Protein AF-A0A3N0WXU0-F1 (afdb_monomer_lite)

Foldseek 3Di:
DQVVCVVVVHSVLVVLLVLLLCLLVLQDPDDLVLRLVLSVVVLVLQLVLLLLLLVQLPDPVSNVVSLVVQLVSQCVSQVVSVRDPPRSPSSSVSSNVSNPDDRDPVCSVVSSVSSSVSSVVSSVVVVVCSVVVVVVDDDPDPPPDD

Radius of gyration: 17.49 Å; chains: 1; bounding box: 36×48×44 Å

Organism: NCBI:txid2487074

Sequence (146 aa):
MPAVGWYFEKPAYGNLASIGALVILYFTQAPLAKRMVHLCICAFGFTVAFAMGNILSFNPYVSALALGLIAFLAHLITSYFDIPPPRNFFLIMVGAIAISLPFDLDDIPARVGVVSMGAFFSVLLAFFYSVFIAKKVDPPRVRRVL

Secondary structure (DSSP, 8-state):
-HHHHHHTT-HHHHHHHHHHHGGGGG--SS-HHHHHHHHHHHHHHHHHHHHHHHHHTTSHHHHHHHHHHHHHHHHHHHHHTTPPTTTTHHHHHHHHHHHTS---TTTHHHHHHHHHHHHHHHHHHHHHHHHHHHTT-PPP------

Structure (mmCIF, N/CA/C/O backbone):
data_AF-A0A3N0WXU0-F1
#
_entry.id   AF-A0A3N0WXU0-F1
#
loop_
_atom_site.group_PDB
_atom_site.id
_atom_site.type_symbol
_atom_site.label_atom_id
_atom_site.label_alt_id
_atom_site.label_comp_id
_atom_site.label_asym_id
_atom_site.label_entity_id
_atom_site.label_seq_id
_atom_site.pdbx_PDB_ins_code
_atom_site.Cartn_x
_atom_site.Cartn_y
_atom_site.Cartn_z
_atom_site.occupancy
_atom_site.B_iso_or_equiv
_atom_site.auth_seq_id
_atom_site.auth_comp_id
_atom_site.auth_asym_id
_atom_site.auth_atom_id
_atom_site.pdbx_PDB_model_num
ATOM 1 N N . MET A 1 1 ? 6.900 -10.633 8.827 1.00 52.97 1 MET A N 1
ATOM 2 C CA . MET A 1 1 ? 7.305 -11.917 9.457 1.00 52.97 1 MET A CA 1
ATOM 3 C C . MET A 1 1 ? 8.529 -12.477 8.726 1.00 52.97 1 MET A C 1
ATOM 5 O O . MET A 1 1 ? 8.358 -13.167 7.729 1.00 52.97 1 MET A O 1
ATOM 9 N N . PRO A 1 2 ? 9.759 -12.179 9.179 1.00 53.34 2 PRO A N 1
ATOM 10 C CA . PRO A 1 2 ? 10.990 -12.659 8.534 1.00 53.34 2 PRO A CA 1
ATOM 11 C C . PRO A 1 2 ? 11.324 -14.135 8.837 1.00 53.34 2 PRO A C 1
ATOM 13 O O . PRO A 1 2 ? 11.933 -14.802 8.008 1.00 53.34 2 PRO A O 1
ATOM 16 N N . ALA A 1 3 ? 10.868 -14.679 9.974 1.00 56.16 3 ALA A N 1
ATOM 17 C CA . ALA A 1 3 ? 11.164 -16.058 10.390 1.00 56.16 3 ALA A CA 1
ATOM 18 C C . ALA A 1 3 ? 10.558 -17.134 9.464 1.00 56.16 3 ALA A C 1
ATOM 20 O O . ALA A 1 3 ? 11.182 -18.161 9.220 1.00 56.16 3 ALA A O 1
ATOM 21 N N . VAL A 1 4 ? 9.373 -16.877 8.894 1.00 58.38 4 VAL A N 1
ATOM 22 C CA . VAL A 1 4 ? 8.720 -17.794 7.938 1.00 58.38 4 VAL A CA 1
ATOM 23 C C . VAL A 1 4 ? 9.452 -17.803 6.589 1.00 58.38 4 VAL A C 1
ATOM 25 O O . VAL A 1 4 ? 9.556 -18.846 5.956 1.00 58.38 4 VAL A O 1
ATOM 28 N N . GLY A 1 5 ? 10.028 -16.667 6.175 1.00 55.94 5 GLY A N 1
ATOM 29 C CA . GLY A 1 5 ? 10.838 -16.576 4.952 1.00 55.94 5 GLY A CA 1
ATOM 30 C C . GLY A 1 5 ? 12.189 -17.289 5.062 1.00 55.94 5 GLY A C 1
ATOM 31 O O . GLY A 1 5 ? 12.695 -17.785 4.060 1.00 55.94 5 GLY A O 1
ATOM 32 N N . TRP A 1 6 ? 12.738 -17.387 6.276 1.00 54.75 6 TRP A N 1
ATOM 33 C CA . TRP A 1 6 ? 13.938 -18.178 6.568 1.00 54.75 6 TRP A CA 1
ATOM 34 C C . TRP A 1 6 ? 13.683 -19.684 6.442 1.00 54.75 6 TRP A C 1
ATOM 36 O O . TRP A 1 6 ? 14.531 -20.412 5.943 1.00 54.75 6 TRP A O 1
ATOM 46 N N . TYR A 1 7 ? 12.489 -20.137 6.831 1.00 55.25 7 TYR A N 1
ATOM 47 C CA . TYR A 1 7 ? 12.085 -21.542 6.732 1.00 55.25 7 TYR A CA 1
ATOM 48 C C . TYR A 1 7 ? 11.774 -22.007 5.299 1.00 55.25 7 TYR A C 1
ATOM 50 O O . TYR A 1 7 ? 11.784 -23.203 5.036 1.00 55.25 7 TYR A O 1
ATOM 58 N N . PHE A 1 8 ? 11.496 -21.079 4.379 1.00 63.94 8 PHE A N 1
ATOM 59 C CA . PHE A 1 8 ? 11.137 -21.364 2.983 1.00 63.94 8 PHE A CA 1
ATOM 60 C C . PHE A 1 8 ? 12.273 -21.078 1.977 1.00 63.94 8 PHE A C 1
ATOM 62 O O . PHE A 1 8 ? 12.003 -20.995 0.780 1.00 63.94 8 PHE A O 1
ATOM 69 N N . GLU A 1 9 ? 13.519 -20.867 2.438 1.00 58.88 9 GLU A N 1
ATOM 70 C CA . GLU A 1 9 ? 14.698 -20.500 1.612 1.00 58.88 9 GLU A CA 1
ATOM 71 C C . GLU A 1 9 ? 14.516 -19.243 0.730 1.00 58.88 9 GLU A C 1
ATOM 73 O O . GLU A 1 9 ? 15.347 -18.925 -0.119 1.00 58.88 9 GLU A O 1
ATOM 78 N N . LYS A 1 10 ? 13.446 -18.466 0.949 1.00 65.88 10 LYS A N 1
ATOM 79 C CA . LYS A 1 10 ? 13.111 -17.268 0.169 1.00 65.88 10 LYS A CA 1
ATOM 80 C C . LYS A 1 10 ? 12.789 -16.088 1.101 1.00 65.88 10 LYS A C 1
ATOM 82 O O . LYS A 1 10 ? 11.626 -15.688 1.234 1.00 65.88 10 LYS A O 1
ATOM 87 N N . PRO A 1 11 ? 13.809 -15.478 1.739 1.00 67.25 11 PRO A N 1
ATOM 88 C CA . PRO A 1 11 ? 13.624 -14.415 2.733 1.00 67.25 11 PRO A CA 1
ATOM 89 C C . PRO A 1 11 ? 12.955 -13.152 2.165 1.00 67.25 11 PRO A C 1
ATOM 91 O O . PRO A 1 11 ? 12.282 -12.424 2.897 1.00 67.25 11 PRO A O 1
ATOM 94 N N . ALA A 1 12 ? 13.071 -12.921 0.853 1.00 71.56 12 ALA A N 1
ATOM 95 C CA . ALA A 1 12 ? 12.470 -11.780 0.164 1.00 71.56 12 ALA A CA 1
ATOM 96 C C . ALA A 1 12 ? 10.939 -11.710 0.332 1.00 71.56 12 ALA A C 1
ATOM 98 O O . ALA A 1 12 ? 10.390 -10.630 0.559 1.00 71.56 12 ALA A O 1
ATOM 99 N N . TYR A 1 13 ? 10.245 -12.854 0.318 1.00 73.75 13 TYR A N 1
ATOM 100 C CA . TYR A 1 13 ? 8.785 -12.891 0.472 1.00 73.75 13 TYR A CA 1
ATOM 101 C C . TYR A 1 13 ? 8.333 -12.520 1.893 1.00 73.75 13 TYR A C 1
ATOM 103 O O . TYR A 1 13 ? 7.301 -11.871 2.066 1.00 73.75 13 TYR A O 1
ATOM 111 N N . GLY A 1 14 ? 9.130 -12.849 2.917 1.00 75.88 14 GLY A N 1
ATOM 112 C CA . GLY A 1 14 ? 8.840 -12.482 4.307 1.00 75.88 14 GLY A CA 1
ATOM 113 C C . GLY A 1 14 ? 8.900 -10.970 4.559 1.00 75.88 14 GLY A C 1
ATOM 114 O O . GLY A 1 14 ? 8.096 -10.438 5.336 1.00 75.88 14 GLY A O 1
ATOM 115 N N . ASN A 1 15 ? 9.811 -10.271 3.871 1.00 78.81 15 ASN A N 1
ATOM 116 C CA . ASN A 1 15 ? 9.897 -8.809 3.906 1.00 78.81 15 ASN A CA 1
ATOM 117 C C . ASN A 1 15 ? 8.711 -8.156 3.189 1.00 78.81 15 ASN A C 1
ATOM 119 O O . ASN A 1 15 ? 8.087 -7.260 3.759 1.00 78.81 15 ASN A O 1
ATOM 123 N N . LEU A 1 16 ? 8.345 -8.645 1.999 1.00 80.31 16 LEU A N 1
ATOM 124 C CA . LEU A 1 16 ? 7.184 -8.150 1.248 1.00 80.31 16 LEU A CA 1
ATOM 125 C C . LEU A 1 16 ? 5.877 -8.296 2.043 1.00 80.31 16 LEU A C 1
ATOM 127 O O . LEU A 1 16 ? 5.105 -7.343 2.147 1.00 80.31 16 LEU A O 1
ATOM 131 N N . ALA A 1 17 ? 5.669 -9.439 2.702 1.00 81.75 17 ALA A N 1
ATOM 132 C CA . ALA A 1 17 ? 4.514 -9.648 3.577 1.00 81.75 17 ALA A CA 1
ATOM 133 C C . ALA A 1 17 ? 4.469 -8.636 4.738 1.00 81.75 17 ALA A C 1
ATOM 135 O O . ALA A 1 17 ? 3.404 -8.139 5.105 1.00 81.75 17 ALA A O 1
ATOM 136 N N . SER A 1 18 ? 5.630 -8.307 5.318 1.00 82.44 18 SER A N 1
ATOM 137 C CA . SER A 1 18 ? 5.721 -7.332 6.411 1.00 82.44 18 SER A CA 1
ATOM 138 C C . SER A 1 18 ? 5.403 -5.912 5.945 1.00 82.44 18 SER A C 1
ATOM 140 O O . SER A 1 18 ? 4.745 -5.179 6.678 1.00 82.44 18 SER A O 1
ATOM 142 N N . ILE A 1 19 ? 5.816 -5.546 4.729 1.00 84.56 19 ILE A N 1
ATOM 143 C CA . ILE A 1 19 ? 5.480 -4.258 4.113 1.00 84.56 19 ILE A CA 1
ATOM 144 C C . ILE A 1 19 ? 3.962 -4.137 3.915 1.00 84.56 19 ILE A C 1
ATOM 146 O O . ILE A 1 19 ? 3.390 -3.102 4.247 1.00 84.56 19 ILE A O 1
ATOM 150 N N . GLY A 1 20 ? 3.292 -5.207 3.469 1.00 80.81 20 GLY A N 1
ATOM 151 C CA . GLY A 1 20 ? 1.826 -5.250 3.384 1.00 80.81 20 GLY A CA 1
ATOM 152 C C . GLY A 1 20 ? 1.130 -5.118 4.746 1.00 80.81 20 GLY A C 1
ATOM 153 O O . GLY A 1 20 ? 0.095 -4.464 4.858 1.00 80.81 20 GLY A O 1
ATOM 154 N N . ALA A 1 21 ? 1.723 -5.673 5.809 1.00 82.69 21 ALA A N 1
ATOM 155 C CA . ALA A 1 21 ? 1.166 -5.604 7.161 1.00 82.69 21 ALA A CA 1
ATOM 156 C C . ALA A 1 21 ? 1.246 -4.203 7.807 1.00 82.69 21 ALA A C 1
ATOM 158 O O . ALA A 1 21 ? 0.454 -3.921 8.712 1.00 82.69 21 ALA A O 1
ATOM 159 N N . LEU A 1 22 ? 2.133 -3.310 7.333 1.00 82.56 22 LEU A N 1
ATOM 160 C CA . LEU A 1 22 ? 2.293 -1.935 7.849 1.00 82.56 22 LEU A CA 1
ATOM 161 C C . LEU A 1 22 ? 1.010 -1.091 7.765 1.00 82.56 22 LEU A C 1
ATOM 163 O O . LEU A 1 22 ? 0.888 -0.114 8.499 1.00 82.56 22 LEU A O 1
ATOM 167 N N . VAL A 1 23 ? 0.022 -1.506 6.962 1.00 78.31 23 VAL A N 1
ATOM 168 C CA . VAL A 1 23 ? -1.345 -0.949 6.955 1.00 78.31 23 VAL A CA 1
ATOM 169 C C . VAL A 1 23 ? -1.969 -0.881 8.358 1.00 78.31 23 VAL A C 1
ATOM 171 O O . VAL A 1 23 ? -2.782 0.006 8.612 1.00 78.31 23 VAL A O 1
ATOM 174 N N . ILE A 1 24 ? -1.560 -1.735 9.306 1.00 76.62 24 ILE A N 1
ATOM 175 C CA . ILE A 1 24 ? -2.117 -1.726 10.670 1.00 76.62 24 ILE A CA 1
ATOM 176 C C . ILE A 1 24 ? -1.795 -0.423 11.402 1.00 76.62 24 ILE A C 1
ATOM 178 O O . ILE A 1 24 ? -2.569 0.026 12.243 1.00 76.62 24 ILE A O 1
ATOM 182 N N . LEU A 1 25 ? -0.672 0.221 11.063 1.00 74.75 25 LEU A N 1
ATOM 183 C CA . LEU A 1 25 ? -0.244 1.486 11.667 1.00 74.75 25 LEU A CA 1
ATOM 184 C C . LEU A 1 25 ? -1.194 2.638 11.330 1.00 74.75 25 LEU A C 1
ATOM 186 O O . LEU A 1 25 ? -1.192 3.666 11.999 1.00 74.75 25 LEU A O 1
ATOM 190 N N . TYR A 1 26 ? -2.039 2.447 10.321 1.00 68.81 26 TYR A N 1
ATOM 191 C CA . TYR A 1 26 ? -3.084 3.381 9.938 1.00 68.81 26 TYR A CA 1
ATOM 192 C C . TYR A 1 26 ? -4.306 3.348 10.875 1.00 68.81 26 TYR A C 1
ATOM 194 O O . TYR A 1 26 ? -5.289 4.062 10.661 1.00 68.81 26 TYR A O 1
ATOM 202 N N . PHE A 1 27 ? -4.259 2.527 11.931 1.00 63.94 27 PHE A N 1
ATOM 203 C CA . PHE A 1 27 ? -5.285 2.453 12.960 1.00 63.94 27 PHE A CA 1
ATOM 204 C C . PHE A 1 27 ? -5.388 3.772 13.744 1.00 63.94 27 PHE A C 1
ATOM 206 O O . PHE A 1 27 ? -4.612 4.048 14.657 1.00 63.94 27 PHE A O 1
ATOM 213 N N . THR A 1 28 ? -6.378 4.597 13.397 1.00 57.47 28 THR A N 1
ATOM 214 C CA . THR A 1 28 ? -6.638 5.879 14.067 1.00 57.47 28 THR A CA 1
ATOM 215 C C . THR A 1 28 ? -7.690 5.758 15.171 1.00 57.47 28 THR A C 1
ATOM 217 O O . THR A 1 28 ? -8.589 4.924 15.090 1.00 57.47 28 THR A O 1
ATOM 220 N N . GLN A 1 29 ? -7.639 6.630 16.185 1.00 53.09 29 GLN A N 1
ATOM 221 C CA . GLN A 1 29 ? -8.531 6.605 17.358 1.00 53.09 29 GLN A CA 1
ATOM 222 C C . GLN A 1 29 ? -9.919 7.285 17.149 1.00 53.09 29 GLN A C 1
ATOM 224 O O . GLN A 1 29 ? -10.560 7.708 18.107 1.00 53.09 29 GLN A O 1
ATOM 229 N N . ALA A 1 30 ? -10.460 7.323 15.924 1.00 56.31 30 ALA A N 1
ATOM 230 C CA . ALA A 1 30 ? -11.738 7.985 15.565 1.00 56.31 30 ALA A CA 1
ATOM 231 C C . ALA A 1 30 ? -13.025 7.161 15.908 1.00 56.31 30 ALA A C 1
ATOM 233 O O . ALA A 1 30 ? -12.924 6.123 16.548 1.00 56.31 30 ALA A O 1
ATOM 234 N N . PRO A 1 31 ? -14.263 7.542 15.542 1.00 58.66 31 PRO A N 1
ATOM 235 C CA . PRO A 1 31 ? -15.452 6.698 15.758 1.00 58.66 31 PRO A CA 1
ATOM 236 C C . PRO A 1 31 ? -15.385 5.363 14.988 1.00 58.66 31 PRO A C 1
ATOM 238 O O . PRO A 1 31 ? -14.959 5.336 13.832 1.00 58.66 31 PRO A O 1
ATOM 241 N N . LEU A 1 32 ? -15.841 4.266 15.610 1.00 57.28 32 LEU A N 1
ATOM 242 C CA . LEU A 1 32 ? -15.666 2.871 15.153 1.00 57.28 32 LEU A CA 1
ATOM 243 C C . LEU A 1 32 ? -16.028 2.622 13.677 1.00 57.28 32 LEU A C 1
ATOM 245 O O . LEU A 1 32 ? -15.238 2.030 12.944 1.00 57.28 32 LEU A O 1
ATOM 249 N N . ALA A 1 33 ? -17.181 3.119 13.220 1.00 58.84 33 ALA A N 1
ATOM 250 C CA . ALA A 1 33 ? -17.650 2.903 11.848 1.00 58.84 33 ALA A CA 1
ATOM 251 C C . ALA A 1 33 ? -16.763 3.592 10.796 1.00 58.84 33 ALA A C 1
ATOM 253 O O . ALA A 1 33 ? -16.482 3.020 9.745 1.00 58.84 33 ALA A O 1
ATOM 254 N N . LYS A 1 34 ? -16.251 4.797 11.095 1.00 63.78 34 LYS A N 1
ATOM 255 C CA . LYS A 1 34 ? -15.345 5.507 10.182 1.00 63.78 34 LYS A CA 1
ATOM 256 C C . LYS A 1 34 ? -13.971 4.837 10.104 1.00 63.78 34 LYS A C 1
ATOM 258 O O . LYS A 1 34 ? -13.371 4.863 9.038 1.00 63.78 34 LYS A O 1
ATOM 263 N N . ARG A 1 35 ? -13.488 4.203 11.185 1.00 67.06 35 ARG A N 1
ATOM 264 C CA . ARG A 1 35 ? -12.169 3.533 11.220 1.00 67.06 35 ARG A CA 1
ATOM 265 C C . ARG A 1 35 ? -12.065 2.370 10.236 1.00 67.06 35 ARG A C 1
ATOM 267 O O . ARG A 1 35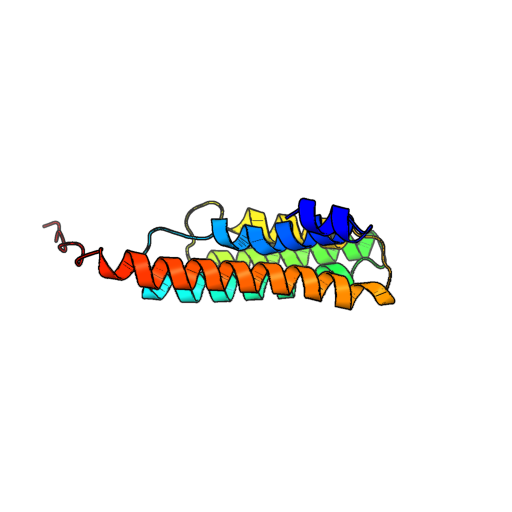 ? -11.063 2.251 9.538 1.00 67.06 35 ARG A O 1
ATOM 274 N N . MET A 1 36 ? -13.081 1.510 10.195 1.00 68.50 36 MET A N 1
ATOM 275 C CA . MET A 1 36 ? -13.027 0.283 9.391 1.00 68.50 36 MET A CA 1
ATOM 276 C C . MET A 1 36 ? -13.066 0.583 7.894 1.00 68.50 36 MET A C 1
ATOM 278 O O . MET A 1 36 ? -12.263 0.036 7.145 1.00 68.50 36 MET A O 1
ATOM 282 N N . VAL A 1 37 ? -13.928 1.515 7.471 1.00 70.31 37 VAL A N 1
ATOM 283 C CA . VAL A 1 37 ? -13.988 1.967 6.070 1.00 70.31 37 VAL A CA 1
ATOM 284 C C . VAL A 1 37 ? -12.641 2.546 5.635 1.00 70.31 37 VAL A C 1
ATOM 286 O O . VAL A 1 37 ? -12.150 2.239 4.554 1.00 70.31 37 VAL A O 1
ATOM 289 N N . HIS A 1 38 ? -11.999 3.312 6.513 1.00 70.12 38 HIS A N 1
ATOM 290 C CA . HIS A 1 38 ? -10.699 3.913 6.249 1.00 70.12 38 HIS A CA 1
ATOM 291 C C . HIS A 1 38 ? -9.583 2.885 6.038 1.00 70.12 38 HIS A C 1
ATOM 293 O O . HIS A 1 38 ? -8.791 3.007 5.107 1.00 70.12 38 HIS A O 1
ATOM 299 N N . LEU A 1 39 ? -9.533 1.860 6.893 1.00 70.75 39 LEU A N 1
ATOM 300 C CA . LEU A 1 39 ? -8.572 0.763 6.787 1.00 70.75 39 LEU A CA 1
ATOM 301 C C . LEU A 1 39 ? -8.784 -0.054 5.516 1.00 70.75 39 LEU A C 1
ATOM 303 O O . LEU A 1 39 ? -7.810 -0.369 4.838 1.00 70.75 39 LEU A O 1
ATOM 307 N N . CYS A 1 40 ? -10.039 -0.339 5.160 1.00 75.31 40 CYS A N 1
ATOM 308 C CA . CYS A 1 40 ? -10.354 -1.019 3.908 1.00 75.31 40 CYS A CA 1
ATOM 309 C C . CYS A 1 40 ? -9.873 -0.204 2.703 1.00 75.31 40 CYS A C 1
ATOM 311 O O . CYS A 1 40 ? -9.181 -0.740 1.843 1.00 75.31 40 CYS A O 1
ATOM 313 N N . ILE A 1 41 ? -10.167 1.097 2.662 1.00 74.81 41 ILE A N 1
ATOM 314 C CA . ILE A 1 41 ? -9.745 1.971 1.559 1.00 74.81 41 ILE A CA 1
ATOM 315 C C . ILE A 1 41 ? -8.221 2.083 1.495 1.00 74.81 41 ILE A C 1
ATOM 317 O O . ILE A 1 41 ? -7.656 2.049 0.405 1.00 74.81 41 ILE A O 1
ATOM 321 N N . CYS A 1 42 ? -7.542 2.152 2.642 1.00 71.88 42 CYS A N 1
ATOM 322 C CA . CYS A 1 42 ? -6.083 2.202 2.691 1.00 71.88 42 CYS A CA 1
ATOM 323 C C . CYS A 1 42 ? -5.452 0.884 2.212 1.00 71.88 42 CYS A C 1
ATOM 325 O O . CYS A 1 42 ? -4.505 0.917 1.434 1.00 71.88 42 CYS A O 1
ATOM 327 N N . ALA A 1 43 ? -6.014 -0.272 2.585 1.00 75.94 43 ALA A N 1
ATOM 328 C CA . ALA A 1 43 ? -5.575 -1.581 2.095 1.00 75.94 43 ALA A CA 1
ATOM 329 C C . ALA A 1 43 ? -5.794 -1.740 0.577 1.00 75.94 43 ALA A C 1
ATOM 331 O O . ALA A 1 43 ? -4.911 -2.228 -0.134 1.00 75.94 43 ALA A O 1
ATOM 332 N N . PHE A 1 44 ? -6.930 -1.266 0.058 1.00 77.44 44 PHE A N 1
ATOM 333 C CA . PHE A 1 44 ? -7.175 -1.189 -1.385 1.00 77.44 44 PHE A CA 1
ATOM 334 C C . PHE A 1 44 ? -6.185 -0.243 -2.078 1.00 77.44 44 PHE A C 1
ATOM 336 O O . PHE A 1 44 ? -5.591 -0.608 -3.086 1.00 77.44 44 PHE A O 1
ATOM 343 N N . GLY A 1 45 ? -5.924 0.935 -1.509 1.00 75.94 45 GLY A N 1
ATOM 344 C CA . GLY A 1 45 ? -4.924 1.870 -2.029 1.00 75.94 45 GLY A CA 1
ATOM 345 C C . GLY A 1 45 ? -3.516 1.272 -2.054 1.00 75.94 45 GLY A C 1
ATOM 346 O O . GLY A 1 45 ? -2.804 1.421 -3.041 1.00 75.94 45 GLY A O 1
ATOM 347 N N . PHE A 1 46 ? -3.137 0.532 -1.010 1.00 75.19 46 PHE A N 1
ATOM 348 C CA . PHE A 1 46 ? -1.851 -0.161 -0.909 1.00 75.19 46 PHE A CA 1
ATOM 349 C C . PHE A 1 46 ? -1.670 -1.225 -1.993 1.00 75.19 46 PHE A C 1
ATOM 351 O O . PHE A 1 46 ? -0.628 -1.277 -2.642 1.00 75.19 46 PHE A O 1
ATOM 358 N N . THR A 1 47 ? -2.684 -2.067 -2.200 1.00 78.50 47 THR A N 1
ATOM 359 C CA . THR A 1 47 ? -2.639 -3.138 -3.209 1.00 78.50 47 THR A CA 1
ATOM 360 C C . THR A 1 47 ? -2.610 -2.574 -4.627 1.00 78.50 47 THR A C 1
ATOM 362 O O . THR A 1 47 ? -1.803 -3.016 -5.443 1.00 78.50 47 THR A O 1
ATOM 365 N N . VAL A 1 48 ? -3.411 -1.542 -4.900 1.00 77.69 48 VAL A N 1
ATOM 366 C CA . VAL A 1 48 ? -3.460 -0.855 -6.197 1.00 77.69 48 VAL A CA 1
ATOM 367 C C . VAL A 1 48 ? -2.156 -0.102 -6.491 1.00 77.69 48 VAL A C 1
ATOM 369 O O . VAL A 1 48 ? -1.626 -0.213 -7.597 1.00 77.69 48 VAL A O 1
ATOM 372 N N . ALA A 1 49 ? -1.592 0.607 -5.508 1.00 75.62 49 ALA A N 1
ATOM 373 C CA . ALA A 1 49 ? -0.309 1.299 -5.649 1.00 75.62 49 ALA A CA 1
ATOM 374 C C . ALA A 1 49 ? 0.849 0.319 -5.886 1.00 75.62 49 ALA A C 1
ATOM 376 O O . ALA A 1 49 ? 1.701 0.563 -6.740 1.00 75.62 49 ALA A O 1
ATOM 377 N N . PHE A 1 50 ? 0.863 -0.810 -5.170 1.00 73.81 50 PHE A N 1
ATOM 378 C CA . PHE A 1 50 ? 1.885 -1.839 -5.340 1.00 73.81 50 PHE A CA 1
ATOM 379 C C . PHE A 1 50 ? 1.775 -2.534 -6.706 1.00 73.81 50 PHE A C 1
ATOM 381 O O . PHE A 1 50 ? 2.794 -2.750 -7.361 1.00 73.81 50 PHE A O 1
ATOM 388 N N . ALA A 1 51 ? 0.559 -2.828 -7.178 1.00 75.62 51 ALA A N 1
ATOM 389 C CA . ALA A 1 51 ? 0.333 -3.401 -8.504 1.00 75.62 51 ALA A CA 1
ATOM 390 C C . ALA A 1 51 ? 0.765 -2.441 -9.626 1.00 75.62 51 ALA A C 1
ATOM 392 O O . ALA A 1 51 ? 1.514 -2.842 -10.514 1.00 75.62 51 ALA A O 1
ATOM 393 N N . MET A 1 52 ? 0.372 -1.162 -9.557 1.00 72.31 52 MET A N 1
ATOM 394 C CA . MET A 1 52 ? 0.806 -0.156 -10.536 1.00 72.31 52 MET A CA 1
ATOM 395 C C . MET A 1 52 ? 2.324 0.063 -10.517 1.00 72.31 52 MET A C 1
ATOM 397 O O . MET A 1 52 ? 2.935 0.138 -11.579 1.00 72.31 52 MET A O 1
ATOM 401 N N . GLY A 1 53 ? 2.949 0.109 -9.336 1.00 71.38 53 GLY A N 1
ATOM 402 C CA . GLY A 1 53 ? 4.403 0.248 -9.215 1.00 71.38 53 GLY A CA 1
ATOM 403 C C . GLY A 1 53 ? 5.177 -0.912 -9.850 1.00 71.38 53 GLY A C 1
ATOM 404 O O . GLY A 1 53 ? 6.183 -0.677 -10.515 1.00 71.38 53 GLY A O 1
ATOM 405 N N . ASN A 1 54 ? 4.676 -2.147 -9.718 1.00 68.50 54 ASN A N 1
ATOM 406 C CA . ASN A 1 54 ? 5.304 -3.322 -10.331 1.00 68.50 54 ASN A CA 1
ATOM 407 C C . ASN A 1 54 ? 5.132 -3.369 -11.855 1.00 68.50 54 ASN A C 1
ATOM 409 O O . ASN A 1 54 ? 6.018 -3.874 -12.525 1.00 68.50 54 ASN A O 1
ATOM 413 N N . ILE A 1 55 ? 4.038 -2.847 -12.423 1.00 67.94 55 ILE A N 1
ATOM 414 C CA . ILE A 1 55 ? 3.824 -2.858 -13.884 1.00 67.94 55 ILE A CA 1
ATOM 415 C C . ILE A 1 55 ? 4.719 -1.823 -14.592 1.00 67.94 55 ILE A C 1
ATOM 417 O O . ILE A 1 55 ? 5.035 -1.993 -15.763 1.00 67.94 55 ILE A O 1
ATOM 421 N N . LEU A 1 56 ? 5.144 -0.751 -13.909 1.00 66.31 56 LEU A N 1
ATOM 422 C CA . LEU A 1 56 ? 5.834 0.388 -14.540 1.00 66.31 56 LEU A CA 1
ATOM 423 C C . LEU A 1 56 ? 7.369 0.409 -14.373 1.00 66.31 56 LEU A C 1
ATOM 425 O O . LEU A 1 56 ? 8.022 1.269 -14.959 1.00 66.31 56 LEU A O 1
ATOM 429 N N . SER A 1 57 ? 7.963 -0.544 -13.650 1.00 67.00 57 SER A N 1
ATOM 430 C CA . SER A 1 57 ? 9.419 -0.663 -13.416 1.00 67.00 57 SER A CA 1
ATOM 431 C C . SER A 1 57 ? 10.264 -1.054 -14.672 1.00 67.00 57 SER A C 1
ATOM 433 O O . SER A 1 57 ? 11.473 -1.252 -14.596 1.00 67.00 57 SER A O 1
ATOM 435 N N . PHE A 1 58 ? 9.672 -1.114 -15.875 1.00 67.00 58 PHE A N 1
ATOM 436 C CA . PHE A 1 58 ? 10.378 -1.467 -17.121 1.00 67.00 58 PHE A CA 1
ATOM 437 C C . PHE A 1 58 ? 11.477 -0.472 -17.540 1.00 67.00 58 PHE A C 1
ATOM 439 O O . PHE A 1 58 ? 12.383 -0.838 -18.289 1.00 67.00 58 PHE A O 1
ATOM 446 N N . ASN A 1 59 ? 11.385 0.801 -17.135 1.00 68.75 59 ASN A N 1
ATOM 447 C CA . ASN A 1 59 ? 12.321 1.840 -17.569 1.00 68.75 59 ASN A CA 1
ATOM 448 C C . ASN A 1 59 ? 12.497 2.928 -16.487 1.00 68.75 59 ASN A C 1
ATOM 450 O O . ASN A 1 59 ? 11.487 3.457 -16.022 1.00 68.75 59 ASN A O 1
ATOM 454 N N . PRO A 1 60 ? 13.736 3.335 -16.129 1.00 70.25 60 PRO A N 1
ATOM 455 C CA . PRO A 1 60 ? 13.998 4.335 -15.085 1.00 70.25 60 PRO A CA 1
ATOM 456 C C . PRO A 1 60 ? 13.228 5.658 -15.239 1.00 70.25 60 PRO A C 1
ATOM 458 O O . PRO A 1 60 ? 12.828 6.258 -14.241 1.00 70.25 60 PRO A O 1
ATOM 461 N N . TYR A 1 61 ? 12.971 6.102 -16.474 1.00 72.19 61 TYR A N 1
ATOM 462 C CA . TYR A 1 61 ? 12.185 7.315 -16.732 1.00 72.19 61 TYR A CA 1
ATOM 463 C C . TYR A 1 61 ? 10.684 7.108 -16.480 1.00 72.19 61 TYR A C 1
ATOM 465 O O . TYR A 1 61 ? 10.008 7.991 -15.952 1.00 72.19 61 TYR A O 1
ATOM 473 N N . VAL A 1 62 ? 10.166 5.923 -16.809 1.00 71.50 62 VAL A N 1
ATOM 474 C CA . VAL A 1 62 ? 8.762 5.542 -16.585 1.00 71.50 62 VAL A CA 1
ATOM 475 C C . VAL A 1 62 ? 8.508 5.298 -15.095 1.00 71.50 62 VAL A C 1
ATOM 477 O O . VAL A 1 62 ? 7.469 5.702 -14.578 1.00 71.50 62 VAL A O 1
ATOM 480 N N . SER A 1 63 ? 9.494 4.758 -14.379 1.00 69.50 63 SER A N 1
ATOM 481 C CA . SER A 1 63 ? 9.492 4.585 -12.924 1.00 69.50 63 SER A CA 1
ATOM 482 C C . SER A 1 63 ? 9.318 5.904 -12.161 1.00 69.50 63 SER A C 1
ATOM 484 O O . SER A 1 63 ? 8.557 5.968 -11.195 1.00 69.50 63 SER A O 1
ATOM 486 N N . ALA A 1 64 ? 9.971 6.985 -12.603 1.00 74.81 64 ALA A N 1
ATOM 487 C CA . ALA A 1 64 ? 9.809 8.305 -11.986 1.00 74.81 64 ALA A CA 1
ATOM 488 C C . ALA A 1 64 ? 8.387 8.864 -12.181 1.00 74.81 64 ALA A C 1
ATOM 490 O O . ALA A 1 64 ? 7.796 9.416 -11.249 1.00 74.81 64 ALA A O 1
ATOM 491 N N . LEU A 1 65 ? 7.807 8.668 -13.370 1.00 76.25 65 LEU A N 1
ATOM 492 C CA . LEU A 1 65 ? 6.435 9.083 -13.671 1.00 76.25 65 LEU A CA 1
ATOM 493 C C . LEU A 1 65 ? 5.410 8.243 -12.892 1.00 76.25 65 LEU A C 1
ATOM 495 O O . LEU A 1 65 ? 4.447 8.789 -12.354 1.00 76.25 65 LEU A O 1
ATOM 499 N N . ALA A 1 66 ? 5.661 6.940 -12.749 1.00 75.12 66 ALA A N 1
ATOM 500 C CA . ALA A 1 66 ? 4.868 6.030 -11.926 1.00 75.12 66 ALA A CA 1
ATOM 501 C C . ALA A 1 66 ? 4.842 6.464 -10.457 1.00 75.12 66 ALA A C 1
ATOM 503 O O . ALA A 1 66 ? 3.770 6.532 -9.856 1.00 75.12 66 ALA A O 1
ATOM 504 N N . LEU A 1 67 ? 6.004 6.818 -9.894 1.00 76.44 67 LEU A N 1
ATOM 505 C CA . LEU A 1 67 ? 6.099 7.364 -8.540 1.00 76.44 67 LEU A CA 1
ATOM 506 C C . LEU A 1 67 ? 5.271 8.638 -8.382 1.00 76.44 67 LEU A C 1
ATOM 508 O O . LEU A 1 67 ? 4.549 8.769 -7.395 1.00 76.44 67 LEU A O 1
ATOM 512 N N . GLY A 1 68 ? 5.340 9.551 -9.354 1.00 76.00 68 GLY A N 1
ATOM 513 C CA . GLY A 1 68 ? 4.530 10.769 -9.358 1.00 76.00 68 GLY A CA 1
ATOM 514 C C . GLY A 1 68 ? 3.028 10.473 -9.352 1.00 76.00 68 GLY A C 1
ATOM 515 O O . GLY A 1 68 ? 2.285 11.065 -8.571 1.00 76.00 68 GLY A O 1
ATOM 516 N N . LEU A 1 69 ? 2.587 9.504 -10.158 1.00 78.44 69 LEU A N 1
ATOM 517 C CA . LEU A 1 69 ? 1.182 9.096 -10.251 1.00 78.44 69 LEU A CA 1
ATOM 518 C C . LEU A 1 69 ? 0.704 8.418 -8.956 1.00 78.44 69 LEU A C 1
ATOM 520 O O . LEU A 1 69 ? -0.360 8.757 -8.440 1.00 78.44 69 LEU A O 1
ATOM 524 N N . ILE A 1 70 ? 1.518 7.532 -8.373 1.00 78.75 70 ILE A N 1
ATOM 525 C CA . ILE A 1 70 ? 1.244 6.895 -7.075 1.00 78.75 70 ILE A CA 1
ATOM 526 C C . ILE A 1 70 ? 1.185 7.943 -5.961 1.00 78.75 70 ILE A C 1
ATOM 528 O O . ILE A 1 70 ? 0.281 7.899 -5.129 1.00 78.75 70 ILE A O 1
ATOM 532 N N . ALA A 1 71 ? 2.110 8.906 -5.944 1.00 77.75 71 ALA A N 1
ATOM 533 C CA . ALA A 1 71 ? 2.121 9.982 -4.960 1.00 77.75 71 ALA A CA 1
ATOM 534 C C . ALA A 1 71 ? 0.894 10.891 -5.096 1.00 77.75 71 ALA A C 1
ATOM 536 O O . ALA A 1 71 ? 0.309 11.279 -4.084 1.00 77.75 71 ALA A O 1
ATOM 537 N N . PHE A 1 72 ? 0.467 11.180 -6.327 1.00 77.56 72 PHE A N 1
ATOM 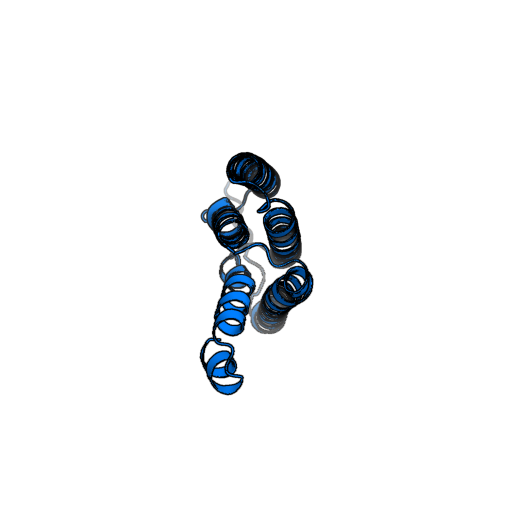538 C CA . PHE A 1 72 ? -0.742 11.947 -6.606 1.00 77.56 72 PHE A CA 1
ATOM 539 C C . PHE A 1 72 ? -2.004 11.197 -6.164 1.00 77.56 72 PHE A C 1
ATOM 541 O O . PHE A 1 72 ? -2.821 11.753 -5.437 1.00 77.56 72 PHE A O 1
ATOM 548 N N . LEU A 1 73 ? -2.131 9.912 -6.510 1.00 73.06 73 LEU A N 1
ATOM 549 C CA . LEU A 1 73 ? -3.227 9.046 -6.057 1.00 73.06 73 LEU A CA 1
ATOM 550 C C . LEU A 1 73 ? -3.270 8.936 -4.534 1.00 73.06 73 LEU A C 1
ATOM 552 O O . LEU A 1 73 ? -4.332 9.106 -3.938 1.00 73.06 73 LEU A O 1
ATOM 556 N N . ALA A 1 74 ? -2.121 8.703 -3.896 1.00 71.38 74 ALA A N 1
ATOM 557 C CA . ALA A 1 74 ? -2.014 8.690 -2.445 1.00 71.38 74 ALA A CA 1
ATOM 558 C C . ALA A 1 74 ? -2.490 10.032 -1.877 1.00 71.38 74 ALA A C 1
ATOM 560 O O . ALA A 1 74 ? -3.337 10.053 -0.988 1.00 71.38 74 ALA A O 1
ATOM 561 N N . HIS A 1 75 ? -2.025 11.154 -2.433 1.00 74.25 75 HIS A N 1
ATOM 562 C CA . HIS A 1 75 ? -2.435 12.489 -2.001 1.00 74.25 75 HIS A CA 1
ATOM 563 C C . HIS A 1 75 ? -3.938 12.729 -2.152 1.00 74.25 75 HIS A C 1
ATOM 565 O O . HIS A 1 75 ? -4.550 13.264 -1.235 1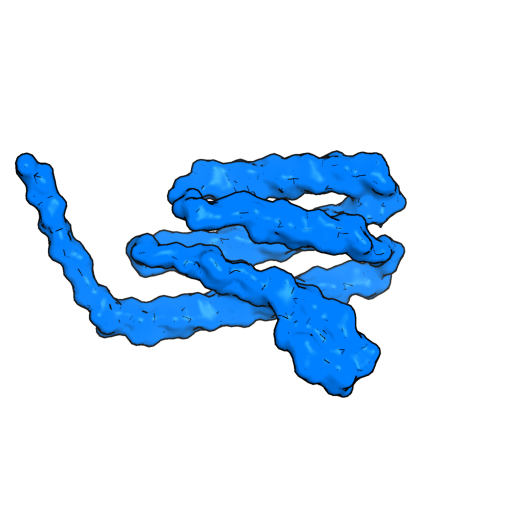.00 74.25 75 HIS A O 1
ATOM 571 N N . LEU A 1 76 ? -4.553 12.280 -3.247 1.00 68.50 76 LEU A N 1
ATOM 572 C CA . LEU A 1 76 ? -5.999 12.382 -3.445 1.00 68.50 76 LEU A CA 1
ATOM 573 C C . LEU A 1 76 ? -6.774 11.560 -2.417 1.00 68.50 76 LEU A C 1
ATOM 575 O O . LEU A 1 76 ? -7.665 12.093 -1.758 1.00 68.50 76 LEU A O 1
ATOM 579 N N . ILE A 1 77 ? -6.412 10.285 -2.243 1.00 67.44 77 ILE A N 1
ATOM 580 C CA . ILE A 1 77 ? -7.057 9.394 -1.269 1.00 67.44 77 ILE A CA 1
ATOM 581 C C . ILE A 1 77 ? -6.940 10.011 0.117 1.00 67.44 77 ILE A C 1
ATOM 583 O O . ILE A 1 77 ? -7.907 10.091 0.868 1.00 67.44 77 ILE A O 1
ATOM 587 N N . THR A 1 78 ? -5.756 10.493 0.466 1.00 64.19 78 THR A N 1
ATOM 588 C CA . THR A 1 78 ? -5.532 10.966 1.813 1.00 64.19 78 THR A CA 1
ATOM 589 C C . THR A 1 78 ? -6.055 12.368 2.102 1.00 64.19 78 THR A C 1
ATOM 591 O O . THR A 1 78 ? -6.436 12.647 3.241 1.00 64.19 78 THR A O 1
ATOM 594 N N . SER A 1 79 ? -6.125 13.233 1.093 1.00 64.44 79 SER A N 1
ATOM 595 C CA . SER A 1 79 ? -6.784 14.534 1.188 1.00 64.44 79 SER A CA 1
ATOM 596 C C . SER A 1 79 ? -8.302 14.389 1.267 1.00 64.44 79 SER A C 1
ATOM 598 O O . SER A 1 79 ? -8.940 15.172 1.961 1.00 64.44 79 SER A O 1
ATOM 600 N N . TYR A 1 80 ? -8.889 13.387 0.605 1.00 62.06 80 TYR A N 1
ATOM 601 C CA . TYR A 1 80 ? -10.333 13.132 0.660 1.00 62.06 80 TYR A CA 1
ATOM 602 C C . TYR A 1 80 ? -10.800 12.664 2.048 1.00 62.06 80 TYR A C 1
ATOM 604 O O . TYR A 1 80 ? -11.944 12.874 2.441 1.00 62.06 80 TYR A O 1
ATOM 612 N N . PHE A 1 81 ? -9.909 12.020 2.801 1.00 59.41 81 PHE A N 1
ATOM 613 C CA . PHE A 1 81 ? -10.252 11.307 4.027 1.00 59.41 81 PHE A CA 1
ATOM 614 C C . PHE A 1 81 ? -9.842 12.016 5.331 1.00 59.41 81 PHE A C 1
ATOM 616 O O . PHE A 1 81 ? -10.076 11.466 6.407 1.00 59.41 81 PHE A O 1
ATOM 623 N N . ASP A 1 82 ? -9.275 13.225 5.246 1.00 58.81 82 ASP A N 1
ATOM 624 C CA . ASP A 1 82 ? -8.926 14.103 6.380 1.00 58.81 82 ASP A CA 1
ATOM 625 C C . ASP A 1 82 ? -8.173 13.377 7.514 1.00 58.81 82 ASP A C 1
ATOM 627 O O . ASP A 1 82 ? -8.481 13.424 8.706 1.00 58.81 82 ASP A O 1
ATOM 631 N N . ILE A 1 83 ? -7.197 12.586 7.082 1.00 56.72 83 ILE A N 1
ATOM 632 C CA . ILE A 1 83 ? -6.501 11.600 7.907 1.00 56.72 83 ILE A CA 1
ATOM 633 C C . ILE A 1 83 ? -5.513 12.333 8.819 1.00 56.72 83 ILE A C 1
ATOM 635 O O . ILE A 1 83 ? -4.698 13.103 8.291 1.00 56.72 83 ILE A O 1
ATOM 639 N N . PRO A 1 84 ? -5.516 12.098 10.147 1.00 53.44 84 PRO A N 1
ATOM 640 C CA . PRO A 1 84 ? -4.469 12.621 11.019 1.00 53.44 84 PRO A CA 1
ATOM 641 C C . PRO A 1 84 ? -3.084 12.074 10.590 1.00 53.44 84 PRO A C 1
ATOM 643 O O . PRO A 1 84 ? -2.997 10.989 10.005 1.00 53.44 84 PRO A O 1
ATOM 646 N N . PRO A 1 85 ? -1.985 12.818 10.817 1.00 47.12 85 PRO A N 1
ATOM 647 C CA . PRO A 1 85 ? -0.637 12.445 10.353 1.00 47.12 85 PRO A CA 1
ATOM 648 C C . PRO A 1 85 ? -0.235 11.084 10.955 1.00 47.12 85 PRO A C 1
ATOM 650 O O . PRO A 1 85 ? -0.304 10.952 12.176 1.00 47.12 85 PRO A O 1
ATOM 653 N N . PRO A 1 86 ? 0.055 10.037 10.141 1.00 53.12 86 PRO A N 1
ATOM 654 C CA . PRO A 1 86 ? 1.142 9.941 9.147 1.00 53.12 86 PRO A CA 1
ATOM 655 C C . PRO A 1 86 ? 0.684 9.637 7.698 1.00 53.12 86 PRO A C 1
ATOM 657 O O . PRO A 1 86 ? 1.465 9.195 6.855 1.00 53.12 86 PRO A O 1
ATOM 660 N N . ARG A 1 87 ? -0.593 9.897 7.413 1.00 63.19 87 ARG A N 1
ATOM 661 C CA . ARG A 1 87 ? -1.231 10.078 6.102 1.00 63.19 87 ARG A CA 1
ATOM 662 C C . ARG A 1 87 ? -0.543 9.453 4.858 1.00 63.19 87 ARG A C 1
ATOM 664 O O . ARG A 1 87 ? -0.645 8.263 4.600 1.00 63.19 87 ARG A O 1
ATOM 671 N N . ASN A 1 88 ? 0.146 10.246 4.041 1.00 70.56 88 ASN A N 1
ATOM 672 C CA . ASN A 1 88 ? 0.606 9.817 2.711 1.00 70.56 88 ASN A CA 1
ATOM 673 C C . ASN A 1 88 ? 1.859 8.933 2.713 1.00 70.56 88 ASN A C 1
ATOM 675 O O . ASN A 1 88 ? 2.213 8.351 1.689 1.00 70.56 88 ASN A O 1
ATOM 679 N N . PHE A 1 89 ? 2.559 8.869 3.843 1.00 75.19 89 PHE A N 1
ATOM 680 C CA . PHE A 1 89 ? 3.947 8.424 3.877 1.00 75.19 89 PHE A CA 1
ATOM 681 C C . PHE A 1 89 ? 4.084 6.937 3.540 1.00 75.19 89 PHE A C 1
ATOM 683 O O . PHE A 1 89 ? 4.926 6.549 2.737 1.00 75.19 89 PHE A O 1
ATOM 690 N N . PHE A 1 90 ? 3.199 6.108 4.096 1.00 74.88 90 PHE A N 1
ATOM 691 C CA . PHE A 1 90 ? 3.244 4.658 3.919 1.00 74.88 90 PHE A CA 1
ATOM 692 C C . PHE A 1 90 ? 2.879 4.213 2.497 1.00 74.88 90 PHE A C 1
ATOM 694 O O . PHE A 1 90 ? 3.536 3.319 1.968 1.00 74.88 90 PHE A O 1
ATOM 701 N N . LEU A 1 91 ? 1.899 4.859 1.850 1.00 75.62 91 LEU A N 1
ATOM 702 C CA . LEU A 1 91 ? 1.556 4.555 0.454 1.00 75.62 91 LEU A CA 1
ATOM 703 C C . LEU A 1 91 ? 2.707 4.902 -0.496 1.00 75.62 91 LEU A C 1
ATOM 705 O O . LEU A 1 91 ? 3.065 4.092 -1.350 1.00 75.62 91 LEU A O 1
ATOM 709 N N . ILE A 1 92 ? 3.307 6.084 -0.326 1.00 81.06 92 ILE A N 1
ATOM 710 C CA . ILE A 1 92 ? 4.428 6.528 -1.165 1.00 81.06 92 ILE A CA 1
ATOM 711 C C . ILE A 1 92 ? 5.645 5.622 -0.944 1.00 81.06 92 ILE A C 1
ATOM 713 O O . ILE A 1 92 ? 6.282 5.205 -1.910 1.00 81.06 92 ILE A O 1
ATOM 717 N N . MET A 1 93 ? 5.933 5.255 0.310 1.00 85.12 93 MET A N 1
ATOM 718 C CA . MET A 1 93 ? 7.023 4.338 0.649 1.00 85.12 93 MET A CA 1
ATOM 719 C C . MET A 1 93 ? 6.855 2.975 -0.036 1.00 85.12 93 MET A C 1
ATOM 721 O O . MET A 1 93 ? 7.804 2.459 -0.619 1.00 85.12 93 MET A O 1
ATOM 725 N N . VAL A 1 94 ? 5.653 2.395 -0.010 1.00 81.62 94 VAL A N 1
ATOM 726 C CA . VAL A 1 94 ? 5.390 1.105 -0.668 1.00 81.62 94 VAL A CA 1
ATOM 727 C C . VAL A 1 94 ? 5.457 1.200 -2.186 1.00 81.62 94 VAL A C 1
ATOM 729 O O . VAL A 1 94 ? 6.003 0.294 -2.813 1.00 81.62 94 VAL A O 1
ATOM 732 N N . GLY A 1 95 ? 4.998 2.309 -2.771 1.00 78.94 95 GLY A N 1
ATOM 733 C CA . GLY A 1 95 ? 5.201 2.594 -4.193 1.00 78.94 95 GLY A CA 1
ATOM 734 C C . GLY A 1 95 ? 6.683 2.653 -4.577 1.00 78.94 95 GLY A C 1
ATOM 735 O O . GLY A 1 95 ? 7.088 2.047 -5.566 1.00 78.94 95 GLY A O 1
ATOM 736 N N . ALA A 1 96 ? 7.516 3.307 -3.762 1.00 80.31 96 ALA A N 1
ATOM 737 C CA . ALA A 1 96 ? 8.962 3.377 -3.986 1.00 80.31 96 ALA A CA 1
ATOM 738 C C . ALA A 1 96 ? 9.647 2.006 -3.890 1.00 80.31 96 ALA A C 1
ATOM 740 O O . ALA A 1 96 ? 10.516 1.691 -4.706 1.00 80.31 96 ALA A O 1
ATOM 741 N N . ILE A 1 97 ? 9.222 1.169 -2.937 1.00 82.44 97 ILE A N 1
ATOM 742 C CA . ILE A 1 97 ? 9.732 -0.202 -2.805 1.00 82.44 97 ILE A CA 1
ATOM 743 C C . ILE A 1 97 ? 9.327 -1.054 -4.015 1.00 82.44 97 ILE A C 1
ATOM 745 O O . ILE A 1 97 ? 10.161 -1.788 -4.536 1.00 82.44 97 ILE A O 1
ATOM 749 N N . ALA A 1 98 ? 8.082 -0.934 -4.490 1.00 79.31 98 ALA A N 1
ATOM 750 C CA . ALA A 1 98 ? 7.602 -1.658 -5.670 1.00 79.31 98 ALA A CA 1
ATOM 751 C C . ALA A 1 98 ? 8.424 -1.334 -6.927 1.00 79.31 98 ALA A C 1
ATOM 753 O O . ALA A 1 98 ? 8.729 -2.222 -7.715 1.00 79.31 98 ALA A O 1
ATOM 754 N N . ILE A 1 99 ? 8.815 -0.070 -7.084 1.00 75.69 99 ILE A N 1
ATOM 755 C CA . ILE A 1 99 ? 9.563 0.420 -8.247 1.00 75.69 99 ILE A CA 1
ATOM 756 C C . ILE A 1 99 ? 11.053 0.064 -8.176 1.00 75.69 99 ILE A C 1
ATOM 758 O O . ILE A 1 99 ? 11.703 -0.076 -9.205 1.00 75.69 99 ILE A O 1
ATOM 762 N N . SER A 1 100 ? 11.592 -0.125 -6.971 1.00 73.44 100 SER A N 1
ATOM 763 C CA . SER A 1 100 ? 12.986 -0.541 -6.766 1.00 73.44 100 SER A CA 1
ATOM 764 C C . SER A 1 100 ? 13.199 -2.052 -6.935 1.00 73.44 100 SER A C 1
ATOM 766 O O . SER A 1 100 ? 14.325 -2.532 -6.806 1.00 73.44 100 SER A O 1
ATOM 768 N N . LEU A 1 101 ? 12.131 -2.818 -7.181 1.00 72.19 101 LEU A N 1
ATOM 769 C CA . LEU A 1 101 ? 12.196 -4.263 -7.370 1.00 72.19 101 LEU A CA 1
ATOM 770 C C . LEU A 1 101 ? 12.545 -4.602 -8.833 1.00 72.19 101 LEU A C 1
ATOM 772 O O . LEU A 1 101 ? 11.962 -4.002 -9.741 1.00 72.19 101 LEU A O 1
ATOM 776 N N . PRO A 1 102 ? 13.460 -5.564 -9.079 1.00 66.00 102 PRO A N 1
ATOM 777 C CA . PRO A 1 102 ? 13.820 -5.977 -10.431 1.00 66.00 102 PRO A CA 1
ATOM 778 C C . PRO A 1 102 ? 12.609 -6.549 -11.174 1.00 66.00 102 PRO A C 1
ATOM 780 O O . PRO A 1 102 ? 11.771 -7.248 -10.586 1.00 66.00 102 PRO A O 1
ATOM 783 N N . PHE A 1 103 ? 12.541 -6.212 -12.464 1.00 61.78 103 PHE A N 1
ATOM 784 C CA . PHE A 1 103 ? 11.420 -6.503 -13.346 1.00 61.78 103 PHE A CA 1
ATOM 785 C C . PHE A 1 103 ? 11.441 -7.962 -13.818 1.00 61.78 103 PHE A C 1
ATOM 787 O O . PHE A 1 103 ? 11.972 -8.272 -14.879 1.00 61.78 103 PHE A O 1
ATOM 794 N N . ASP A 1 104 ? 10.846 -8.851 -13.029 1.00 65.19 104 ASP A N 1
ATOM 795 C CA . ASP A 1 104 ? 10.606 -10.248 -13.403 1.00 65.19 104 ASP A CA 1
ATOM 796 C C . ASP A 1 104 ? 9.105 -10.474 -13.558 1.00 65.19 104 ASP A C 1
ATOM 798 O O . ASP A 1 104 ? 8.398 -10.572 -12.554 1.00 65.19 104 ASP A O 1
ATOM 802 N N . LEU A 1 105 ? 8.611 -10.550 -14.803 1.00 56.84 105 LEU A N 1
ATOM 803 C CA . LEU A 1 105 ? 7.173 -10.673 -15.097 1.00 56.84 105 LEU A CA 1
ATOM 804 C C . LEU A 1 105 ? 6.532 -11.896 -14.429 1.00 56.84 105 LEU A C 1
ATOM 806 O O . LEU A 1 105 ? 5.383 -11.807 -13.995 1.00 56.84 105 LEU A O 1
ATOM 810 N N . ASP A 1 106 ? 7.272 -12.999 -14.310 1.00 65.50 106 ASP A N 1
ATOM 811 C CA . ASP A 1 106 ? 6.761 -14.253 -13.746 1.00 65.50 106 A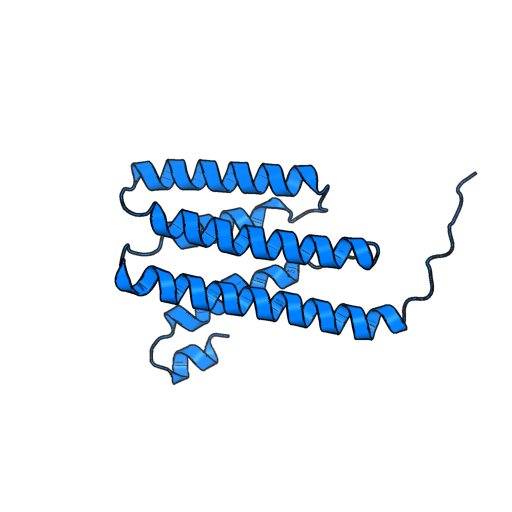SP A CA 1
ATOM 812 C C . ASP A 1 106 ? 6.509 -14.167 -12.230 1.00 65.50 106 ASP A C 1
ATOM 814 O O . ASP A 1 106 ? 5.599 -14.811 -11.707 1.00 65.50 106 ASP A O 1
ATOM 818 N N . ASP A 1 107 ? 7.250 -13.314 -11.517 1.00 70.44 107 ASP A N 1
ATOM 819 C CA . ASP A 1 107 ? 7.141 -13.165 -10.062 1.00 70.44 107 ASP A CA 1
ATOM 820 C C . ASP A 1 107 ? 6.214 -12.013 -9.631 1.00 70.44 107 ASP A C 1
ATOM 822 O O . ASP A 1 107 ? 5.839 -11.937 -8.455 1.00 70.44 107 ASP A O 1
ATOM 826 N N . ILE A 1 108 ? 5.815 -11.113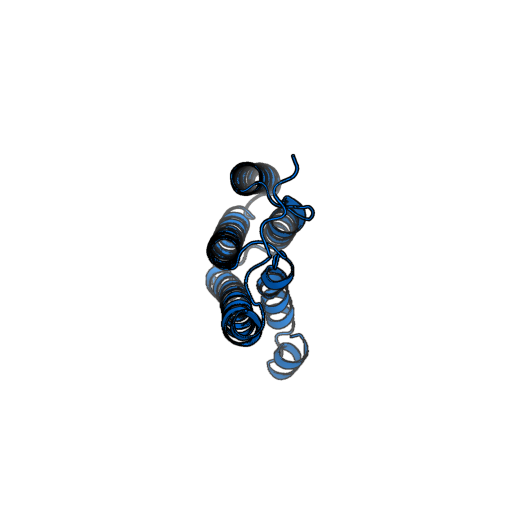 -10.543 1.00 71.81 108 ILE A N 1
ATOM 827 C CA . ILE A 1 108 ? 4.899 -9.993 -10.244 1.00 71.81 108 ILE A CA 1
ATOM 828 C C . ILE A 1 108 ? 3.633 -10.469 -9.511 1.00 71.81 108 ILE A C 1
ATOM 830 O O . ILE A 1 108 ? 3.354 -9.948 -8.423 1.00 71.81 108 ILE A O 1
ATOM 834 N N . PRO A 1 109 ? 2.862 -11.453 -10.026 1.00 74.69 109 PRO A N 1
ATOM 835 C CA . PRO A 1 109 ? 1.626 -11.865 -9.367 1.00 74.69 109 PRO A CA 1
ATOM 836 C C . PRO A 1 109 ? 1.884 -12.511 -8.001 1.00 74.69 109 PRO A C 1
ATOM 838 O O . PRO A 1 109 ? 1.104 -12.298 -7.071 1.00 74.69 109 PRO A O 1
ATOM 841 N N . ALA A 1 110 ? 2.998 -13.232 -7.834 1.00 78.88 110 ALA A N 1
ATOM 842 C CA . ALA A 1 110 ? 3.370 -13.834 -6.556 1.00 78.88 110 ALA A CA 1
ATOM 843 C C . ALA A 1 110 ? 3.698 -12.763 -5.502 1.00 78.88 110 ALA A C 1
ATOM 845 O O . ALA A 1 110 ? 3.205 -12.821 -4.372 1.00 78.88 110 ALA A O 1
ATOM 846 N N . ARG A 1 111 ? 4.477 -11.740 -5.871 1.00 78.00 111 ARG A N 1
ATOM 847 C CA . ARG A 1 111 ? 4.859 -10.632 -4.978 1.00 78.00 111 ARG A CA 1
ATOM 848 C C . ARG A 1 111 ? 3.649 -9.781 -4.588 1.00 78.00 111 ARG A C 1
ATOM 850 O O . ARG A 1 111 ? 3.479 -9.475 -3.406 1.00 78.00 111 ARG A O 1
ATOM 857 N N . VAL A 1 112 ? 2.779 -9.453 -5.547 1.00 81.81 112 VAL A N 1
ATOM 858 C CA . VAL A 1 112 ? 1.514 -8.736 -5.292 1.00 81.81 112 VAL A CA 1
ATOM 859 C C . VAL A 1 112 ? 0.597 -9.567 -4.389 1.00 81.81 112 VAL A C 1
ATOM 861 O O . VAL A 1 112 ? 0.034 -9.037 -3.429 1.00 81.81 112 VAL A O 1
ATOM 864 N N . GLY A 1 113 ? 0.511 -10.878 -4.633 1.00 80.62 113 GLY A N 1
ATOM 865 C CA . GLY A 1 113 ? -0.235 -11.822 -3.805 1.00 80.62 113 GLY A CA 1
ATOM 866 C C . GLY A 1 113 ? 0.222 -11.798 -2.347 1.00 80.62 113 GLY A C 1
ATOM 867 O O . GLY A 1 113 ? -0.592 -11.578 -1.451 1.00 80.62 113 GLY A O 1
ATOM 868 N N . VAL A 1 114 ? 1.526 -11.914 -2.099 1.00 83.50 114 VAL A N 1
ATOM 869 C CA . VAL A 1 114 ? 2.087 -11.921 -0.737 1.00 83.50 114 VAL A CA 1
ATOM 870 C C . VAL A 1 114 ? 1.870 -10.588 -0.007 1.00 83.50 114 VAL A C 1
ATOM 872 O O . VAL A 1 114 ? 1.526 -10.588 1.178 1.00 83.50 114 VAL A O 1
ATOM 875 N N . VAL A 1 115 ? 1.990 -9.449 -0.699 1.00 83.69 115 VAL A N 1
ATOM 876 C CA . VAL A 1 115 ? 1.678 -8.128 -0.119 1.00 83.69 115 VAL A CA 1
ATOM 877 C C . VAL A 1 115 ? 0.188 -8.007 0.206 1.00 83.69 115 VAL A C 1
ATOM 879 O O . VAL A 1 115 ? -0.164 -7.564 1.302 1.00 83.69 115 VAL A O 1
ATOM 882 N N . SER A 1 116 ? -0.691 -8.437 -0.706 1.00 82.94 116 SER A N 1
ATOM 883 C CA . SER A 1 116 ? -2.142 -8.393 -0.492 1.00 82.94 116 SER A CA 1
ATOM 884 C C . SER A 1 116 ? -2.578 -9.282 0.674 1.00 82.94 116 SER A C 1
ATOM 886 O O . SER A 1 116 ? -3.371 -8.841 1.501 1.00 82.94 116 SER A O 1
ATOM 888 N N . MET A 1 117 ? -1.993 -10.476 0.826 1.00 84.12 117 MET A N 1
ATOM 889 C CA . MET A 1 117 ? -2.232 -11.348 1.979 1.00 84.12 117 MET A CA 1
ATOM 890 C C . MET A 1 117 ? -1.828 -10.677 3.298 1.00 84.12 117 MET A C 1
ATOM 892 O O . MET A 1 117 ? -2.584 -10.737 4.268 1.00 84.12 117 MET A O 1
ATOM 896 N N . GLY A 1 118 ? -0.684 -9.982 3.332 1.00 83.00 118 GLY A N 1
ATOM 897 C CA . GLY A 1 118 ? -0.260 -9.196 4.497 1.00 83.00 118 GLY A CA 1
ATOM 898 C C . GLY A 1 118 ? -1.223 -8.049 4.830 1.00 83.00 118 GLY A C 1
ATOM 899 O O . GLY A 1 118 ? -1.551 -7.833 5.999 1.00 83.00 118 GLY A O 1
ATOM 900 N N . ALA A 1 119 ? -1.733 -7.355 3.808 1.00 83.62 119 ALA A N 1
ATOM 901 C CA . ALA A 1 119 ? -2.720 -6.289 3.973 1.00 83.62 119 ALA A CA 1
ATOM 902 C C . ALA A 1 119 ? -4.074 -6.825 4.477 1.00 83.62 119 ALA A C 1
ATOM 904 O O . ALA A 1 119 ? -4.640 -6.275 5.422 1.00 83.62 119 ALA A O 1
ATOM 905 N 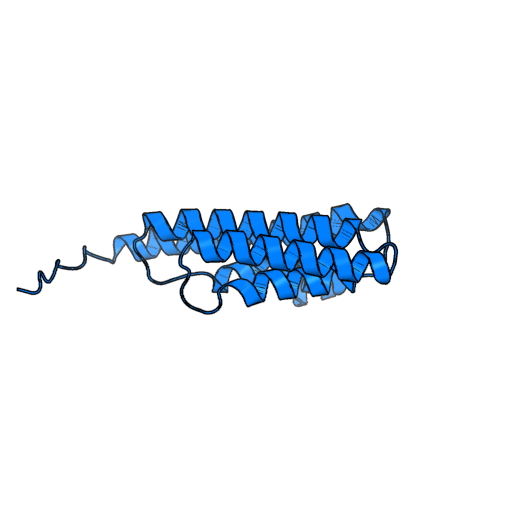N . PHE A 1 120 ? -4.569 -7.935 3.920 1.00 84.31 120 PHE A N 1
ATOM 906 C CA . PHE A 1 120 ? -5.787 -8.596 4.399 1.00 84.31 120 PHE A CA 1
ATOM 907 C C . PHE A 1 120 ? -5.654 -9.052 5.852 1.00 84.31 120 PHE A C 1
ATOM 909 O O . PHE A 1 120 ? -6.563 -8.823 6.650 1.00 84.31 120 PHE A O 1
ATOM 916 N N . PHE A 1 121 ? -4.511 -9.637 6.218 1.00 85.06 121 PHE A N 1
ATOM 917 C CA . PHE A 1 121 ? -4.239 -10.051 7.594 1.00 85.06 121 PHE A CA 1
ATOM 918 C C . PHE A 1 121 ? -4.278 -8.864 8.566 1.00 85.06 121 PHE A C 1
ATOM 920 O O . PHE A 1 121 ? -4.824 -8.962 9.662 1.00 85.06 121 PHE A O 1
ATOM 927 N N . SER A 1 122 ? -3.763 -7.716 8.131 1.00 84.06 122 SER A N 1
ATOM 928 C CA . SER A 1 122 ? -3.788 -6.457 8.874 1.00 84.06 122 SER A CA 1
ATOM 929 C C . SER A 1 122 ? -5.214 -5.939 9.117 1.00 84.06 122 SER A C 1
ATOM 931 O O . SER A 1 122 ? -5.594 -5.644 10.252 1.00 84.06 122 SER A O 1
ATOM 933 N N . VAL A 1 123 ? -6.047 -5.912 8.071 1.00 79.19 123 VAL A N 1
ATOM 934 C CA . VAL A 1 123 ? -7.466 -5.523 8.170 1.00 79.19 123 VAL A CA 1
ATOM 935 C C . VAL A 1 123 ? -8.237 -6.480 9.079 1.00 79.19 123 VAL A C 1
ATOM 937 O O . VAL A 1 123 ? -9.051 -6.041 9.889 1.00 79.19 123 VAL A O 1
ATOM 940 N N . LEU A 1 124 ? -7.948 -7.779 8.998 1.00 84.44 124 LEU A N 1
ATOM 941 C CA . LEU A 1 124 ? -8.543 -8.803 9.851 1.00 84.44 124 LEU A CA 1
ATOM 942 C C . LEU A 1 124 ? -8.140 -8.613 11.324 1.00 84.44 124 LEU A C 1
ATOM 944 O O . LEU A 1 124 ? -9.000 -8.663 12.202 1.00 84.44 124 LEU A O 1
ATOM 948 N N . LEU A 1 125 ? -6.874 -8.288 11.608 1.00 82.88 125 LEU A N 1
ATOM 949 C CA . LEU A 1 125 ? -6.423 -7.926 12.958 1.00 82.88 125 LEU A CA 1
ATOM 950 C C . LEU A 1 125 ? -7.152 -6.686 13.490 1.00 82.88 125 LEU A C 1
ATOM 952 O O . LEU A 1 125 ? -7.608 -6.675 14.633 1.00 82.88 125 LEU A O 1
ATOM 956 N N . ALA A 1 126 ? -7.297 -5.655 12.656 1.00 78.81 126 ALA A N 1
ATOM 957 C CA . ALA A 1 126 ? -8.025 -4.444 13.015 1.00 78.81 126 ALA A CA 1
ATOM 958 C C . ALA A 1 126 ? -9.523 -4.708 13.239 1.00 78.81 126 ALA A C 1
ATOM 960 O O . ALA A 1 126 ? -10.127 -4.095 14.119 1.00 78.81 126 ALA A O 1
ATOM 961 N N . PHE A 1 127 ? -10.116 -5.638 12.484 1.00 79.00 127 PHE A N 1
ATOM 962 C CA . PHE A 1 127 ? -11.490 -6.100 12.675 1.00 79.00 127 PHE A CA 1
ATOM 963 C C . PHE A 1 127 ? -11.656 -6.772 14.039 1.00 79.00 127 PHE A C 1
ATOM 965 O O . PHE A 1 127 ? -12.529 -6.376 14.811 1.00 79.00 127 PHE A O 1
ATOM 972 N N . PHE A 1 128 ? -10.787 -7.729 14.376 1.00 82.81 128 PHE A N 1
ATOM 973 C CA . PHE A 1 128 ? -10.809 -8.376 15.688 1.00 82.81 128 PHE A CA 1
ATOM 974 C C . PHE A 1 128 ? -10.589 -7.368 16.814 1.00 82.81 128 PHE A C 1
ATOM 976 O O . PHE A 1 128 ? -11.353 -7.359 17.778 1.00 82.81 128 PHE A O 1
ATOM 983 N N . TYR A 1 129 ? -9.614 -6.467 16.674 1.00 78.19 129 TYR A N 1
ATOM 984 C CA . TYR A 1 129 ? -9.410 -5.386 17.633 1.00 78.19 129 TYR A CA 1
ATOM 985 C C . TYR A 1 129 ? -10.679 -4.540 17.795 1.00 78.19 129 TYR A C 1
ATOM 987 O O . TYR A 1 129 ? -11.107 -4.295 18.918 1.00 78.19 129 TYR A O 1
ATOM 995 N N . SER A 1 130 ? -11.324 -4.144 16.693 1.00 71.75 130 SER A N 1
ATOM 996 C CA . SER A 1 130 ? -12.585 -3.399 16.720 1.00 71.75 130 SER A CA 1
ATOM 997 C C . SER A 1 130 ? -13.661 -4.159 17.496 1.00 71.75 130 SER A C 1
ATOM 999 O O . SER A 1 130 ? -14.217 -3.609 18.436 1.00 71.75 130 SER A O 1
ATOM 1001 N N . VAL A 1 131 ? -13.902 -5.438 17.203 1.00 76.69 131 VAL A N 1
ATOM 1002 C CA . VAL A 1 131 ? -14.943 -6.240 17.874 1.00 76.69 131 VAL A CA 1
ATOM 1003 C C . VAL A 1 131 ? -14.661 -6.434 19.371 1.00 76.69 131 VAL A C 1
ATOM 1005 O O . VAL A 1 131 ? -15.573 -6.303 20.189 1.00 76.69 131 VAL A O 1
ATOM 1008 N N . PHE A 1 132 ? -13.411 -6.713 19.754 1.00 72.88 132 PHE A N 1
ATOM 1009 C CA . PHE A 1 132 ? -13.046 -6.961 21.153 1.00 72.88 132 PHE A CA 1
ATOM 1010 C C . PHE A 1 132 ? -12.935 -5.677 21.992 1.00 72.88 132 PHE A C 1
ATOM 1012 O O . PHE A 1 132 ? -13.304 -5.693 23.168 1.00 72.88 132 PHE A O 1
ATOM 1019 N N . ILE A 1 133 ? -12.459 -4.564 21.414 1.00 66.69 133 ILE A N 1
ATOM 1020 C CA . ILE A 1 133 ? -12.303 -3.281 22.119 1.00 66.69 133 ILE A CA 1
ATOM 1021 C C . ILE A 1 133 ? -13.591 -2.441 22.088 1.00 66.69 133 ILE A C 1
ATOM 1023 O O . ILE A 1 133 ? -13.902 -1.792 23.084 1.00 66.69 133 ILE A O 1
ATOM 1027 N N . ALA A 1 134 ? -14.370 -2.454 20.995 1.00 57.75 134 ALA A N 1
ATOM 1028 C CA . ALA A 1 134 ? -15.613 -1.675 20.873 1.00 57.75 134 ALA A CA 1
ATOM 1029 C C . ALA A 1 134 ? -16.643 -2.073 21.923 1.00 57.75 134 ALA A C 1
ATOM 1031 O O . ALA A 1 134 ? -17.408 -1.235 22.385 1.00 57.75 134 ALA A O 1
ATOM 1032 N N . LYS A 1 135 ? -16.620 -3.338 22.354 1.00 54.31 135 LYS A N 1
ATOM 1033 C CA . LYS A 1 135 ? -17.489 -3.828 23.424 1.00 54.31 135 LYS A CA 1
ATOM 1034 C C . LYS A 1 135 ? -17.186 -3.192 24.792 1.00 54.31 135 LYS A C 1
ATOM 1036 O O . LYS A 1 135 ? -18.001 -3.322 25.695 1.00 54.31 135 LYS A O 1
ATOM 1041 N N . LYS A 1 136 ? -16.030 -2.530 24.956 1.00 53.50 136 LYS A N 1
ATOM 1042 C CA . LYS A 1 136 ? -15.605 -1.855 26.197 1.00 53.50 136 LYS A CA 1
ATOM 1043 C C . LYS A 1 136 ? -15.704 -0.328 26.157 1.00 53.50 136 LYS A C 1
ATOM 1045 O O . LYS A 1 136 ? -15.505 0.295 27.194 1.00 53.50 136 LYS A O 1
ATOM 1050 N N . VAL A 1 137 ? -15.967 0.285 25.001 1.00 53.47 137 VAL A N 1
ATOM 1051 C CA . VAL A 1 137 ? -16.034 1.750 24.886 1.00 53.47 137 VAL A CA 1
ATOM 1052 C C . VAL A 1 137 ? -17.497 2.180 24.872 1.00 53.47 137 VAL A C 1
ATOM 1054 O O . VAL A 1 137 ? -18.117 2.297 23.817 1.00 53.47 137 VAL A O 1
ATOM 1057 N N . ASP A 1 138 ? -18.030 2.410 26.073 1.00 52.28 138 ASP A N 1
ATOM 1058 C CA . ASP A 1 138 ? -19.226 3.221 26.299 1.00 52.28 138 ASP A CA 1
ATOM 1059 C C . ASP A 1 138 ? -19.130 4.562 25.540 1.00 52.28 138 ASP A C 1
ATOM 1061 O O . ASP A 1 138 ? -18.034 5.113 25.376 1.00 52.28 138 ASP A O 1
ATOM 1065 N N . PRO A 1 139 ? -20.257 5.112 25.055 1.00 51.19 139 PRO A N 1
ATOM 1066 C CA . PRO A 1 139 ? -20.258 6.276 24.179 1.00 51.19 139 PRO A CA 1
ATOM 1067 C C . PRO A 1 139 ? -19.602 7.495 24.855 1.00 51.19 139 PRO A C 1
ATOM 1069 O O . PRO A 1 139 ? -19.908 7.802 26.012 1.00 51.19 139 PRO A O 1
ATOM 1072 N N . PRO A 1 140 ? -18.737 8.250 24.148 1.00 50.31 140 PRO A N 1
ATOM 1073 C CA . PRO A 1 140 ? -18.210 9.498 24.672 1.00 50.31 140 PRO A CA 1
ATOM 1074 C C . PRO A 1 140 ? -19.365 10.477 24.896 1.00 50.31 140 PRO A C 1
ATOM 1076 O O . PRO A 1 140 ? -20.074 10.876 23.970 1.00 50.31 140 PRO A O 1
ATOM 1079 N N . ARG A 1 141 ? -19.549 10.855 26.164 1.00 50.56 141 ARG A N 1
ATOM 1080 C CA . ARG A 1 141 ? -20.481 11.885 26.620 1.00 50.56 141 ARG A CA 1
ATOM 1081 C C . ARG A 1 141 ? -20.209 13.166 25.826 1.00 50.56 141 ARG A C 1
ATOM 1083 O O . ARG A 1 141 ? -19.157 13.781 25.988 1.00 50.56 141 ARG A O 1
ATOM 1090 N N . VAL A 1 142 ? -21.156 13.547 24.969 1.00 57.88 142 VAL A N 1
ATOM 1091 C CA . VAL A 1 142 ? -21.157 14.795 24.195 1.00 57.88 142 VAL A CA 1
ATOM 1092 C C . VAL A 1 142 ? -20.981 15.966 25.163 1.00 57.88 142 VAL A C 1
ATOM 1094 O O . VAL A 1 142 ? -21.935 16.389 25.816 1.00 57.88 142 VAL A O 1
ATOM 1097 N N . ARG A 1 143 ? -19.760 16.500 25.287 1.00 55.22 143 ARG A N 1
ATOM 1098 C CA . ARG A 1 143 ? -19.543 17.789 25.947 1.00 55.22 143 ARG A CA 1
ATOM 1099 C C . ARG A 1 143 ? -19.879 18.866 24.924 1.00 55.22 143 ARG A C 1
ATOM 1101 O O . ARG A 1 143 ? -19.035 19.294 24.146 1.00 55.22 143 ARG A O 1
ATOM 1108 N N . ARG A 1 144 ? -21.160 19.237 24.907 1.00 57.34 144 ARG A N 1
ATOM 1109 C CA . ARG A 1 144 ? -21.675 20.434 24.242 1.00 57.34 144 ARG A CA 1
ATOM 1110 C C . ARG A 1 144 ? -20.981 21.628 24.911 1.00 57.34 144 ARG A C 1
ATOM 1112 O O . ARG A 1 144 ? -21.242 21.896 26.080 1.00 57.34 144 ARG A O 1
ATOM 1119 N N . VAL A 1 145 ? -20.024 22.243 24.223 1.00 52.47 145 VAL A N 1
ATOM 1120 C CA . VAL A 1 145 ? -19.405 23.497 24.665 1.00 52.47 145 VAL A CA 1
ATOM 1121 C C . VAL A 1 145 ? -20.405 24.598 24.315 1.00 52.47 145 VAL A C 1
ATOM 1123 O O . VAL A 1 145 ? -20.697 24.799 23.136 1.00 52.47 145 VAL A O 1
ATOM 1126 N N . LEU A 1 146 ? -21.017 25.167 25.356 1.00 49.81 146 LEU A N 1
ATOM 1127 C CA . LEU A 1 146 ? -21.738 26.442 25.339 1.00 49.81 146 LEU A CA 1
ATOM 1128 C C . LEU A 1 146 ? -20.725 27.577 25.485 1.00 49.81 146 LEU A C 1
ATOM 1130 O O . LEU A 1 146 ? -19.737 27.356 26.225 1.00 49.81 146 LEU A O 1
#

pLDDT: mean 70.16, std 10.07, range [47.12, 85.12]